Protein AF-A0A7C4DB57-F1 (afdb_monomer_lite)

Structure (mmCIF, N/CA/C/O backbone):
data_AF-A0A7C4DB57-F1
#
_entry.id   AF-A0A7C4DB57-F1
#
loop_
_atom_site.group_PDB
_atom_site.id
_atom_site.type_symbol
_atom_site.label_atom_id
_atom_site.label_alt_id
_atom_site.label_comp_id
_atom_site.label_asym_id
_atom_site.label_entity_id
_atom_site.label_seq_id
_atom_site.pdbx_PDB_ins_code
_atom_site.Cartn_x
_atom_site.Cartn_y
_atom_site.Cartn_z
_atom_site.occupancy
_atom_site.B_iso_or_equiv
_atom_site.auth_seq_id
_atom_site.auth_comp_id
_atom_site.auth_asym_id
_atom_site.auth_atom_id
_atom_site.pdbx_PDB_model_num
ATOM 1 N N . MET A 1 1 ? 8.599 14.456 -24.800 1.00 73.56 1 MET A N 1
ATOM 2 C CA . MET A 1 1 ? 8.821 14.174 -23.365 1.00 73.56 1 MET A CA 1
ATOM 3 C C . MET A 1 1 ? 7.742 14.778 -22.468 1.00 73.56 1 MET A C 1
ATOM 5 O O . MET A 1 1 ? 6.929 14.014 -21.978 1.00 73.56 1 MET A O 1
ATOM 9 N N . MET A 1 2 ? 7.632 16.103 -22.288 1.00 82.56 2 MET A N 1
ATOM 10 C CA . MET A 1 2 ? 6.624 16.659 -21.357 1.00 82.56 2 MET A CA 1
ATOM 11 C C . MET A 1 2 ? 5.165 16.410 -21.789 1.00 82.56 2 MET A C 1
ATOM 13 O O . MET A 1 2 ? 4.337 16.022 -20.972 1.00 82.56 2 MET A O 1
ATOM 17 N N . ARG A 1 3 ? 4.857 16.528 -23.088 1.00 86.56 3 ARG A N 1
ATOM 18 C CA . ARG A 1 3 ? 3.528 16.190 -23.638 1.00 86.56 3 ARG A CA 1
ATOM 19 C C . ARG A 1 3 ? 3.148 14.721 -23.417 1.00 86.56 3 ARG A C 1
ATOM 21 O O . ARG A 1 3 ? 2.012 14.424 -23.077 1.00 86.56 3 ARG A O 1
ATOM 28 N N . GLU A 1 4 ? 4.101 13.819 -23.619 1.00 85.38 4 GLU A N 1
ATOM 29 C CA . GLU A 1 4 ? 3.924 12.373 -23.437 1.00 85.38 4 GLU A CA 1
ATOM 30 C C . GLU A 1 4 ? 3.650 12.035 -21.967 1.00 85.38 4 GLU A C 1
ATOM 32 O O . GLU A 1 4 ? 2.711 11.306 -21.666 1.00 85.38 4 GLU A O 1
ATOM 37 N N . PHE A 1 5 ? 4.398 12.651 -21.050 1.00 86.56 5 PHE A N 1
ATOM 38 C CA . PHE A 1 5 ? 4.178 12.516 -19.613 1.00 86.56 5 PHE A CA 1
ATOM 39 C C . PHE A 1 5 ? 2.774 12.971 -19.189 1.00 86.56 5 PHE A C 1
ATOM 41 O O . PHE A 1 5 ? 2.079 12.238 -18.488 1.00 86.56 5 PHE A O 1
ATOM 48 N N . ILE A 1 6 ? 2.326 14.139 -19.664 1.00 89.88 6 ILE A N 1
ATOM 49 C CA . ILE A 1 6 ? 0.978 14.654 -19.376 1.00 89.88 6 ILE A CA 1
ATOM 50 C C . ILE A 1 6 ? -0.091 13.691 -19.903 1.00 89.88 6 ILE A C 1
ATOM 52 O O . ILE A 1 6 ? -1.002 13.338 -19.161 1.00 89.88 6 ILE A O 1
ATOM 56 N N . LEU A 1 7 ? 0.040 13.218 -21.148 1.00 90.38 7 LEU A N 1
ATOM 57 C CA . LEU A 1 7 ? -0.909 12.270 -21.740 1.00 90.38 7 LEU A CA 1
ATOM 58 C C . LEU A 1 7 ? -1.000 10.969 -20.935 1.00 90.38 7 LEU A C 1
ATOM 60 O O . LEU A 1 7 ? -2.101 10.475 -20.698 1.00 90.38 7 LEU A O 1
ATOM 64 N N . ILE A 1 8 ? 0.137 10.442 -20.478 1.00 90.81 8 ILE A N 1
ATOM 65 C CA . ILE A 1 8 ? 0.186 9.215 -19.678 1.00 90.81 8 ILE A CA 1
ATOM 66 C C . ILE A 1 8 ? -0.458 9.423 -18.304 1.00 90.81 8 ILE A C 1
ATOM 68 O O . ILE A 1 8 ? -1.232 8.569 -17.876 1.00 90.81 8 ILE A O 1
ATOM 72 N N . ILE A 1 9 ? -0.227 10.560 -17.639 1.00 90.69 9 ILE A N 1
ATOM 73 C CA . ILE A 1 9 ? -0.921 10.890 -16.383 1.00 90.69 9 ILE A CA 1
ATOM 74 C C . ILE A 1 9 ? -2.426 10.999 -16.610 1.00 90.69 9 ILE A C 1
ATOM 76 O O . ILE A 1 9 ? -3.202 10.414 -15.857 1.00 90.69 9 ILE A O 1
ATOM 80 N N . THR A 1 10 ? -2.859 11.724 -17.643 1.00 92.06 10 THR A N 1
ATOM 81 C CA . THR A 1 10 ? -4.284 11.859 -17.961 1.00 92.06 10 THR A CA 1
ATOM 82 C C . THR A 1 10 ? -4.915 10.489 -18.189 1.00 92.06 10 THR A C 1
ATOM 84 O O . THR A 1 10 ? -5.957 10.185 -17.610 1.00 92.06 10 THR A O 1
ATOM 87 N N . PHE A 1 11 ? -4.257 9.629 -18.964 1.00 91.69 11 PHE A N 1
ATOM 88 C CA . PHE A 1 11 ? -4.723 8.273 -19.214 1.00 91.69 11 PHE A CA 1
ATOM 89 C C . PHE A 1 11 ? -4.763 7.422 -17.935 1.00 91.69 11 PHE A C 1
ATOM 91 O O . PHE A 1 11 ? -5.746 6.722 -17.695 1.00 91.69 11 PHE A O 1
ATOM 98 N N . MET A 1 12 ? -3.750 7.537 -17.071 1.00 92.25 12 MET A N 1
ATOM 99 C CA . MET A 1 12 ? -3.704 6.870 -15.768 1.00 92.25 12 MET A CA 1
ATOM 100 C C . MET A 1 12 ? -4.882 7.279 -14.880 1.00 92.25 12 MET A C 1
ATOM 102 O O . MET A 1 12 ? -5.539 6.414 -14.303 1.00 92.25 12 MET A O 1
ATOM 106 N N . VAL A 1 13 ? -5.189 8.577 -14.801 1.00 93.06 13 VAL A N 1
ATOM 107 C CA . VAL A 1 13 ? -6.318 9.096 -14.013 1.00 93.06 13 VAL A CA 1
ATOM 108 C C . VAL A 1 13 ? -7.654 8.609 -14.577 1.00 93.06 13 VAL A C 1
ATOM 110 O O . VAL A 1 13 ? -8.523 8.188 -13.812 1.00 93.06 13 VAL A O 1
ATOM 113 N N . ILE A 1 14 ? -7.814 8.615 -15.905 1.00 95.38 14 ILE A N 1
ATOM 114 C CA . ILE A 1 14 ? -9.022 8.108 -16.571 1.00 95.38 14 ILE A CA 1
ATOM 115 C C . ILE A 1 14 ? -9.218 6.621 -16.266 1.00 95.38 14 ILE A C 1
ATOM 117 O O . ILE A 1 14 ? -10.303 6.230 -15.837 1.00 95.38 14 ILE A O 1
ATOM 121 N N . LEU A 1 15 ? -8.180 5.794 -16.434 1.00 94.81 15 LEU A N 1
ATOM 122 C CA . LEU A 1 15 ? -8.257 4.367 -16.123 1.00 94.81 15 LEU A CA 1
ATOM 123 C C . LEU A 1 15 ? -8.561 4.127 -14.646 1.00 94.81 15 LEU A C 1
ATOM 125 O O . LEU A 1 15 ? -9.459 3.348 -14.333 1.00 94.81 15 LEU A O 1
ATOM 129 N N . ALA A 1 16 ? -7.867 4.815 -13.738 1.00 93.25 16 ALA A N 1
ATOM 130 C CA . ALA A 1 16 ? -8.113 4.693 -12.307 1.00 93.25 16 ALA A CA 1
ATOM 131 C C . ALA A 1 16 ? -9.578 5.006 -11.964 1.00 93.25 16 ALA A C 1
ATOM 133 O O . ALA A 1 16 ? -10.212 4.236 -11.245 1.00 93.25 16 ALA A O 1
ATOM 134 N N . LYS A 1 17 ? -10.155 6.073 -12.535 1.00 94.19 17 LYS A N 1
ATOM 135 C CA . LYS A 1 17 ? -11.571 6.432 -12.340 1.00 94.19 17 LYS A CA 1
ATOM 136 C C . LYS A 1 17 ? -12.540 5.434 -12.964 1.00 94.19 17 LYS A C 1
ATOM 138 O O . LYS A 1 17 ? -13.583 5.149 -12.373 1.00 94.19 17 LYS A O 1
ATOM 143 N N . LEU A 1 18 ? -12.204 4.891 -14.132 1.00 95.81 18 LEU A N 1
ATOM 144 C CA . LEU A 1 18 ? -12.994 3.850 -14.783 1.00 95.81 18 LEU A CA 1
ATOM 145 C C . LEU A 1 18 ? -13.082 2.612 -13.882 1.00 95.81 18 LEU A C 1
ATOM 147 O O . LEU A 1 18 ? -14.181 2.154 -13.569 1.00 95.81 18 LEU A O 1
ATOM 151 N N . PHE A 1 19 ? -11.938 2.110 -13.411 1.00 93.75 19 PHE A N 1
ATOM 152 C CA . PHE A 1 19 ? -11.895 0.958 -12.514 1.00 93.75 19 PHE A CA 1
ATOM 153 C C . PHE A 1 19 ? -12.520 1.259 -11.150 1.00 93.75 19 PHE A C 1
ATOM 155 O O . PHE A 1 19 ? -13.263 0.427 -10.640 1.00 93.75 19 PHE A O 1
ATOM 162 N N . GLU A 1 20 ? -12.324 2.455 -10.591 1.00 91.19 20 GLU A N 1
ATOM 163 C CA . GLU A 1 20 ? -13.016 2.884 -9.370 1.00 91.19 20 GLU A CA 1
ATOM 164 C C . GLU A 1 20 ? -14.533 2.779 -9.529 1.00 91.19 20 GLU A C 1
ATOM 166 O O . GLU A 1 20 ? -15.206 2.220 -8.666 1.00 91.19 20 GLU A O 1
ATOM 171 N N . SER A 1 21 ? -15.076 3.288 -10.639 1.00 92.81 21 SER A N 1
ATOM 172 C CA . SER A 1 21 ? -16.509 3.222 -10.925 1.00 92.81 21 SER A CA 1
ATOM 173 C C . SER A 1 21 ? -16.989 1.776 -11.055 1.00 92.81 21 SER A C 1
ATOM 175 O O . SER A 1 21 ? -18.007 1.416 -10.468 1.00 92.81 21 SER A O 1
ATOM 177 N N . LEU A 1 22 ? -16.248 0.929 -11.777 1.00 92.50 22 LEU A N 1
ATOM 178 C CA . LEU A 1 22 ? -16.588 -0.486 -11.956 1.00 92.50 22 LEU A CA 1
ATOM 179 C C . LEU A 1 22 ? -16.611 -1.254 -10.629 1.00 92.50 22 LEU A C 1
ATOM 181 O O . LEU A 1 22 ? -17.539 -2.025 -10.389 1.00 92.50 22 LEU A O 1
ATOM 185 N N . PHE A 1 23 ? -15.623 -1.025 -9.763 1.00 90.12 23 PHE A N 1
ATOM 186 C CA . PHE A 1 23 ? -15.540 -1.674 -8.456 1.00 90.12 23 PHE A CA 1
ATOM 187 C C . PHE A 1 23 ? -16.605 -1.138 -7.496 1.00 90.12 23 PHE A C 1
ATOM 189 O O . PHE A 1 23 ? -17.313 -1.929 -6.875 1.00 90.12 23 PHE A O 1
ATOM 196 N N . LYS A 1 24 ? -16.807 0.187 -7.447 1.00 86.38 24 LYS A N 1
ATOM 197 C CA . LYS A 1 24 ? -17.857 0.806 -6.622 1.00 86.38 24 LYS A CA 1
ATOM 198 C C . LYS A 1 24 ? -19.260 0.348 -7.011 1.00 86.38 24 LYS A C 1
ATOM 200 O O . LYS A 1 24 ? -20.070 0.125 -6.126 1.00 86.38 24 LYS A O 1
ATOM 205 N N . LYS A 1 25 ? -19.546 0.148 -8.304 1.00 91.12 25 LYS A N 1
ATOM 206 C CA . LYS A 1 25 ? -20.835 -0.405 -8.771 1.00 91.12 25 LYS A CA 1
ATOM 207 C C . LYS A 1 25 ? -21.131 -1.809 -8.229 1.00 91.12 25 LYS A C 1
ATOM 209 O O . LYS A 1 25 ? -22.276 -2.239 -8.294 1.00 91.12 25 LYS A O 1
ATOM 214 N N . ARG A 1 26 ? -20.116 -2.530 -7.746 1.00 87.94 26 ARG A N 1
ATOM 215 C CA . ARG A 1 26 ? -20.230 -3.874 -7.165 1.00 87.94 26 ARG A CA 1
ATOM 216 C C . ARG A 1 26 ? -19.962 -3.896 -5.654 1.00 87.94 26 ARG A C 1
ATOM 218 O O . ARG A 1 26 ? -19.688 -4.965 -5.123 1.00 87.94 26 ARG A O 1
ATOM 225 N N . ASP A 1 27 ? -19.968 -2.738 -4.985 1.00 81.75 27 ASP A N 1
ATOM 226 C CA . ASP A 1 27 ? -19.588 -2.586 -3.570 1.00 81.75 27 ASP A CA 1
ATOM 227 C C . ASP A 1 27 ? -18.201 -3.159 -3.221 1.00 81.75 27 ASP A C 1
ATOM 229 O O . ASP A 1 27 ? -17.914 -3.526 -2.079 1.00 81.75 27 ASP A O 1
ATOM 233 N N . LEU A 1 28 ? -17.305 -3.214 -4.211 1.00 81.38 28 LEU A N 1
ATOM 234 C CA . LEU A 1 28 ? -15.929 -3.651 -4.029 1.00 81.38 28 LEU A CA 1
ATOM 235 C C . LEU A 1 28 ? -15.021 -2.463 -3.707 1.00 81.38 28 LEU A C 1
ATOM 237 O O . LEU A 1 28 ? -15.238 -1.325 -4.134 1.00 81.38 28 LEU A O 1
ATOM 241 N N . ASN A 1 29 ? -13.948 -2.755 -2.979 1.00 78.00 29 ASN A N 1
ATOM 242 C CA . ASN A 1 29 ? -12.881 -1.801 -2.721 1.00 78.00 29 ASN A CA 1
ATOM 243 C C . ASN A 1 29 ? -12.214 -1.382 -4.048 1.00 78.00 29 ASN A C 1
ATOM 245 O O . ASN A 1 29 ? -11.835 -2.266 -4.810 1.00 78.00 29 ASN A O 1
ATOM 249 N N . PRO A 1 30 ? -12.041 -0.083 -4.351 1.00 84.00 30 PRO A N 1
ATOM 250 C CA . PRO A 1 30 ? -11.491 0.359 -5.635 1.00 84.00 30 PRO A CA 1
ATOM 251 C C . PRO A 1 30 ? -9.989 0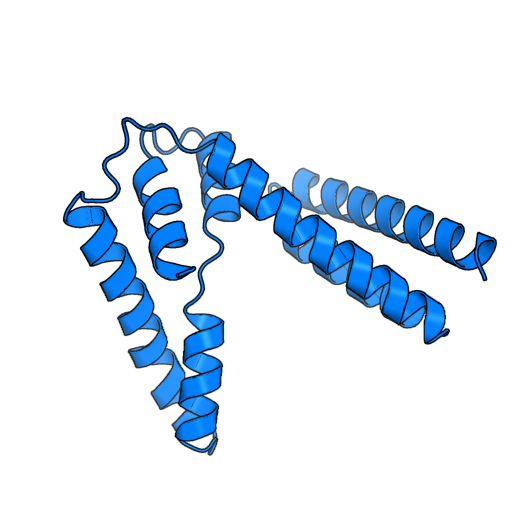.079 -5.834 1.00 84.00 30 PRO A C 1
ATOM 253 O O . PRO A 1 30 ? -9.496 0.205 -6.952 1.00 84.00 30 PRO A O 1
ATOM 256 N N . ILE A 1 31 ? -9.250 -0.313 -4.792 1.00 85.88 31 ILE A N 1
ATOM 257 C CA . ILE A 1 31 ? -7.781 -0.426 -4.828 1.00 85.88 31 ILE A CA 1
ATOM 258 C C . ILE A 1 31 ? -7.241 -1.475 -5.794 1.00 85.88 31 ILE A C 1
ATOM 260 O O . ILE A 1 31 ? -6.342 -1.131 -6.563 1.00 85.88 31 ILE A O 1
ATOM 264 N N . PRO A 1 32 ? -7.779 -2.708 -5.860 1.00 85.75 32 PRO A N 1
ATOM 265 C CA . PRO A 1 32 ? -7.383 -3.642 -6.907 1.00 85.75 32 PRO A CA 1
ATOM 266 C C . PRO A 1 32 ? -7.609 -3.048 -8.305 1.00 85.75 32 PRO A C 1
ATOM 268 O O . PRO A 1 32 ? -6.803 -3.266 -9.204 1.00 85.75 32 PRO A O 1
ATOM 271 N N . GLY A 1 33 ? -8.647 -2.223 -8.475 1.00 88.81 33 GLY A N 1
ATOM 272 C CA . GLY A 1 33 ? -8.890 -1.464 -9.699 1.00 88.81 33 GLY A CA 1
ATOM 273 C C . GLY A 1 33 ? -7.776 -0.466 -10.033 1.00 88.81 33 GLY A C 1
ATOM 274 O O . GLY A 1 33 ? -7.331 -0.405 -11.178 1.00 88.81 33 GLY A O 1
ATOM 275 N N . TYR A 1 34 ? -7.269 0.271 -9.041 1.00 90.19 34 TYR A N 1
ATOM 276 C CA . TYR A 1 34 ? -6.114 1.161 -9.217 1.00 90.19 34 TYR A CA 1
ATOM 277 C C . TYR A 1 34 ? -4.829 0.396 -9.558 1.00 90.19 34 TYR A C 1
ATOM 279 O O . TYR A 1 34 ? -4.061 0.845 -10.407 1.00 90.19 34 TYR A O 1
ATOM 287 N N . ILE A 1 35 ? -4.618 -0.780 -8.958 1.00 89.75 35 ILE A N 1
ATOM 288 C CA . ILE A 1 35 ? -3.471 -1.649 -9.268 1.00 89.75 35 ILE A CA 1
ATOM 289 C C . ILE A 1 35 ? -3.545 -2.122 -10.724 1.00 89.75 35 ILE A C 1
ATOM 291 O O . ILE A 1 35 ? -2.562 -2.018 -11.457 1.00 89.75 35 ILE A O 1
ATOM 295 N N . VAL A 1 36 ? -4.717 -2.581 -11.176 1.00 90.44 36 VAL A N 1
ATOM 296 C CA . VAL A 1 36 ? -4.934 -2.981 -12.575 1.00 90.44 36 VAL A CA 1
ATOM 297 C C . VAL A 1 36 ? -4.704 -1.800 -13.523 1.00 90.44 36 VAL A C 1
ATOM 299 O O . VAL A 1 36 ? -4.018 -1.960 -14.532 1.00 90.44 36 VAL A O 1
ATOM 302 N N . ALA A 1 37 ? -5.197 -0.604 -13.187 1.00 91.06 37 ALA A N 1
ATOM 303 C CA . ALA A 1 37 ? -4.934 0.607 -13.965 1.00 91.06 37 ALA A CA 1
ATOM 304 C C . ALA A 1 37 ? -3.426 0.889 -14.091 1.00 91.06 37 ALA A C 1
ATOM 306 O O . ALA A 1 37 ? -2.935 1.116 -15.196 1.00 91.06 37 ALA A O 1
ATOM 307 N N . GLY A 1 38 ? -2.678 0.816 -12.985 1.00 90.12 38 GLY A N 1
ATOM 308 C CA . GLY A 1 38 ? -1.226 1.010 -12.974 1.00 90.12 38 GLY A CA 1
ATOM 309 C C . GLY A 1 38 ? -0.471 -0.034 -13.803 1.00 90.12 38 GLY A C 1
ATOM 310 O O . GLY A 1 38 ? 0.447 0.315 -14.546 1.00 90.12 38 GLY A O 1
ATOM 311 N N . LEU A 1 39 ? -0.888 -1.304 -13.744 1.00 89.50 39 LEU A N 1
ATOM 312 C CA . LEU A 1 39 ? -0.323 -2.370 -14.574 1.00 89.50 39 LEU A CA 1
ATOM 313 C C . LEU A 1 39 ? -0.531 -2.097 -16.067 1.00 89.50 39 LEU A C 1
ATOM 315 O O . LEU A 1 39 ? 0.412 -2.238 -16.839 1.00 89.50 39 LEU A O 1
ATOM 319 N N . LEU A 1 40 ? -1.725 -1.661 -16.473 1.00 90.50 40 LEU A N 1
ATOM 320 C CA . LEU A 1 40 ? -2.008 -1.315 -17.870 1.00 90.50 40 LEU A CA 1
ATOM 321 C C . LEU A 1 40 ? -1.182 -0.112 -18.338 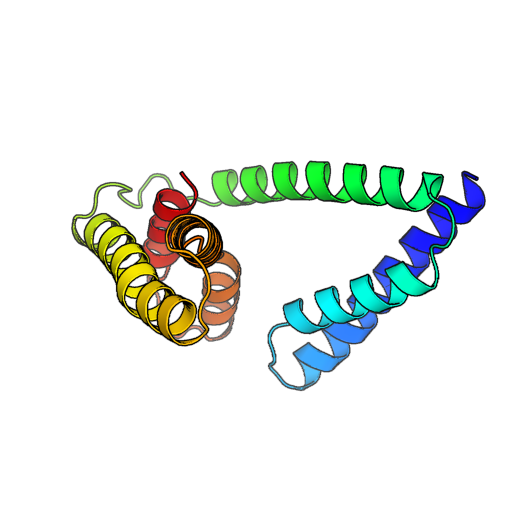1.00 90.50 40 LEU A C 1
ATOM 323 O O . LEU A 1 40 ? -0.592 -0.150 -19.415 1.00 90.50 40 LEU A O 1
ATOM 327 N N . VAL A 1 41 ? -1.075 0.930 -17.509 1.00 89.38 41 VAL A N 1
ATOM 328 C CA . VAL A 1 41 ? -0.252 2.111 -17.813 1.00 89.38 41 VAL A CA 1
ATOM 329 C C . VAL A 1 41 ? 1.222 1.738 -17.964 1.00 89.38 41 VAL A C 1
ATOM 331 O O . VAL A 1 41 ? 1.885 2.261 -18.857 1.00 89.38 41 VAL A O 1
ATOM 334 N N . LYS A 1 42 ? 1.735 0.798 -17.160 1.00 86.12 42 LYS A N 1
ATOM 335 C CA . LYS A 1 42 ? 3.118 0.307 -17.275 1.00 86.12 42 LYS A CA 1
ATOM 336 C C . LYS A 1 42 ? 3.419 -0.287 -18.654 1.00 86.12 42 LYS A C 1
ATOM 338 O O . LYS A 1 42 ? 4.533 -0.104 -19.136 1.00 86.12 42 LYS A O 1
ATOM 343 N N . TYR A 1 43 ? 2.465 -0.985 -19.272 1.00 85.06 43 TYR A N 1
ATOM 344 C CA . TYR A 1 43 ? 2.645 -1.545 -20.618 1.00 85.06 43 TYR A CA 1
ATOM 345 C C . TYR A 1 43 ? 2.669 -0.473 -21.711 1.00 85.06 43 TYR A C 1
ATOM 347 O O . TYR A 1 43 ? 3.277 -0.688 -22.750 1.00 85.06 43 TYR A O 1
ATOM 355 N N . ILE A 1 44 ? 2.035 0.676 -21.473 1.00 83.44 44 ILE A N 1
ATOM 356 C CA . ILE A 1 44 ? 1.943 1.779 -22.441 1.00 83.44 44 ILE A CA 1
ATOM 357 C C . ILE A 1 44 ? 3.117 2.754 -22.280 1.00 83.44 44 ILE A C 1
ATOM 359 O O . ILE A 1 44 ? 3.594 3.339 -23.248 1.00 83.44 44 ILE A O 1
ATOM 363 N N . ALA A 1 45 ? 3.602 2.941 -21.052 1.00 81.31 45 ALA A N 1
ATOM 364 C CA . ALA A 1 45 ? 4.747 3.789 -20.760 1.00 81.31 45 ALA A CA 1
ATOM 365 C C . ALA A 1 45 ? 6.054 3.064 -21.125 1.00 81.31 45 ALA A C 1
ATOM 367 O O . ALA A 1 45 ? 6.711 2.471 -20.270 1.00 81.31 45 ALA A O 1
ATOM 368 N N . GLU A 1 46 ? 6.451 3.107 -22.396 1.00 75.50 46 GLU A N 1
ATOM 369 C CA . GLU A 1 46 ? 7.693 2.473 -22.866 1.00 75.50 46 GLU A CA 1
ATOM 370 C C . GLU A 1 46 ? 8.951 3.246 -22.424 1.00 75.50 46 GLU A C 1
ATOM 372 O O . GLU A 1 46 ? 9.980 2.645 -22.107 1.00 75.50 46 GLU A O 1
ATOM 377 N N . SER A 1 47 ? 8.857 4.574 -22.307 1.00 78.75 47 SER A N 1
ATOM 378 C CA . SER A 1 47 ? 9.988 5.454 -21.999 1.00 78.75 47 SER A CA 1
ATOM 379 C C . SER A 1 47 ? 10.460 5.369 -20.538 1.00 78.75 47 SER A C 1
ATOM 381 O O . SER A 1 47 ? 9.702 5.625 -19.597 1.00 78.75 47 SER A O 1
ATOM 383 N N . ASN A 1 48 ? 11.759 5.105 -20.335 1.00 75.88 48 ASN A N 1
ATOM 384 C CA . ASN A 1 48 ? 12.403 5.121 -19.011 1.00 75.88 48 ASN A CA 1
ATOM 385 C C . ASN A 1 48 ? 12.275 6.482 -18.305 1.00 75.88 48 ASN A C 1
ATOM 387 O O . ASN A 1 48 ? 12.141 6.529 -17.082 1.00 75.88 48 ASN A O 1
ATOM 391 N N . TYR A 1 49 ? 12.252 7.580 -19.068 1.00 77.25 49 TYR A N 1
ATOM 392 C CA . TYR A 1 49 ? 12.037 8.921 -18.523 1.00 77.25 49 TYR A CA 1
ATOM 393 C C . TYR A 1 49 ? 10.661 9.036 -17.854 1.00 77.25 49 TYR A C 1
ATOM 395 O O . TYR A 1 49 ? 10.557 9.497 -16.719 1.00 77.25 49 TYR A O 1
ATOM 403 N N . VAL A 1 50 ? 9.605 8.551 -18.517 1.00 80.50 50 VAL A N 1
ATOM 404 C CA . VAL A 1 50 ? 8.240 8.593 -17.973 1.00 80.50 50 VAL A CA 1
ATOM 405 C C . VAL A 1 50 ? 8.114 7.713 -16.730 1.00 80.50 50 VAL A C 1
ATOM 407 O O . VAL A 1 50 ? 7.527 8.145 -15.740 1.00 80.50 50 VAL A O 1
ATOM 410 N N . LYS A 1 51 ? 8.718 6.517 -16.733 1.00 82.75 51 LYS A N 1
ATOM 411 C CA . LYS A 1 51 ? 8.725 5.620 -15.563 1.00 82.75 51 LYS A CA 1
ATOM 412 C C . LYS A 1 51 ? 9.368 6.277 -14.340 1.00 82.75 51 LYS A C 1
ATOM 414 O O . LYS A 1 51 ? 8.809 6.202 -13.249 1.00 82.75 51 LYS A O 1
ATOM 419 N N . SER A 1 52 ? 10.503 6.956 -14.521 1.00 84.69 52 SER A N 1
ATOM 420 C CA . SER A 1 52 ? 11.186 7.661 -13.430 1.00 84.69 52 SER A CA 1
ATOM 421 C C . SER A 1 52 ? 10.338 8.799 -12.858 1.00 84.69 52 SER A C 1
ATOM 423 O O . SER A 1 52 ? 10.266 8.955 -11.642 1.00 84.69 52 SER A O 1
ATOM 425 N N . GLN A 1 53 ? 9.680 9.582 -13.717 1.00 86.88 53 GLN A N 1
ATOM 426 C CA . GLN A 1 53 ? 8.830 10.696 -13.284 1.00 86.88 53 GLN A CA 1
ATOM 427 C C . GLN A 1 53 ? 7.561 10.206 -12.568 1.00 86.88 53 GLN A C 1
ATOM 429 O O . GLN A 1 53 ? 7.182 10.757 -11.538 1.00 86.88 53 GLN A O 1
ATOM 434 N N . LEU A 1 54 ? 6.932 9.132 -13.064 1.00 86.94 54 LEU A N 1
ATOM 435 C CA . LEU A 1 54 ? 5.784 8.503 -12.399 1.00 86.94 54 LEU A CA 1
ATOM 436 C C . LEU A 1 54 ? 6.162 7.926 -11.031 1.00 86.94 54 LEU A C 1
ATOM 438 O O . LEU A 1 54 ? 5.396 8.070 -10.082 1.00 86.94 54 LEU A O 1
ATOM 442 N N . SER A 1 55 ? 7.347 7.319 -10.914 1.00 86.12 55 SER A N 1
ATOM 443 C CA . SER A 1 55 ? 7.868 6.840 -9.629 1.00 86.12 55 SER A CA 1
ATOM 444 C C . SER A 1 55 ? 8.040 7.993 -8.634 1.00 86.12 55 SER A C 1
ATOM 446 O O . SER A 1 55 ? 7.538 7.924 -7.514 1.00 86.12 55 SER A O 1
ATOM 448 N N . GLY A 1 56 ? 8.642 9.108 -9.067 1.00 88.06 56 GLY A N 1
ATOM 449 C CA . GLY A 1 56 ? 8.751 10.320 -8.248 1.00 88.06 56 GLY A CA 1
ATOM 450 C C . GLY A 1 56 ? 7.391 10.850 -7.781 1.00 88.06 56 GLY A C 1
ATOM 451 O O . GLY A 1 56 ? 7.220 11.169 -6.605 1.00 88.06 56 GLY A O 1
ATOM 452 N N . LEU A 1 57 ? 6.394 10.871 -8.672 1.00 89.12 57 LEU A N 1
ATOM 453 C CA . LEU A 1 57 ? 5.027 11.274 -8.334 1.00 89.12 57 LEU A CA 1
ATOM 454 C C . LEU A 1 57 ? 4.395 10.343 -7.284 1.00 89.12 57 LEU A C 1
ATOM 456 O O . LEU A 1 57 ? 3.710 10.818 -6.378 1.00 89.12 57 LEU A O 1
ATOM 460 N N . ALA A 1 58 ? 4.629 9.033 -7.389 1.00 86.50 58 ALA A N 1
ATOM 461 C CA . ALA A 1 58 ? 4.120 8.046 -6.441 1.00 86.50 58 ALA A CA 1
ATOM 462 C C . ALA A 1 58 ? 4.717 8.245 -5.039 1.00 86.50 58 ALA A C 1
ATOM 464 O O . ALA A 1 58 ? 3.967 8.262 -4.065 1.00 86.50 58 ALA A O 1
ATOM 465 N N . TYR A 1 59 ? 6.029 8.486 -4.934 1.00 86.62 59 TYR A N 1
ATOM 466 C CA . TYR A 1 59 ? 6.678 8.788 -3.651 1.00 86.62 59 TYR A CA 1
ATOM 467 C C . TYR A 1 59 ? 6.130 10.061 -3.007 1.00 86.62 59 TYR A C 1
ATOM 469 O O . TYR A 1 59 ? 5.797 10.062 -1.825 1.00 86.62 59 TYR A O 1
ATOM 477 N N . ILE A 1 60 ? 5.978 11.134 -3.787 1.00 89.50 60 ILE A N 1
ATOM 478 C CA . ILE A 1 60 ? 5.401 12.391 -3.293 1.00 89.50 60 ILE A CA 1
ATOM 479 C C . ILE A 1 60 ? 3.959 12.171 -2.818 1.00 89.50 60 ILE A C 1
ATOM 481 O O . ILE A 1 60 ? 3.564 12.661 -1.762 1.00 89.50 60 ILE A O 1
ATOM 485 N N . SER A 1 61 ? 3.180 11.394 -3.572 1.00 84.75 61 SER A N 1
ATOM 486 C CA . SER A 1 61 ? 1.796 11.070 -3.217 1.00 84.75 61 SER A CA 1
ATOM 487 C C . SER A 1 61 ? 1.715 10.258 -1.924 1.00 84.75 61 SER A C 1
ATOM 489 O O . SER A 1 61 ? 0.840 10.531 -1.111 1.00 84.75 61 SER A O 1
ATOM 491 N N . LEU A 1 62 ? 2.638 9.316 -1.700 1.00 77.50 62 LEU A N 1
ATOM 492 C CA . LEU A 1 62 ? 2.725 8.544 -0.458 1.00 77.50 62 LEU A CA 1
ATOM 493 C C . LEU A 1 62 ? 3.021 9.446 0.748 1.00 77.50 62 LEU A C 1
ATOM 495 O O . LEU A 1 62 ? 2.387 9.299 1.786 1.00 77.50 62 LEU A O 1
ATOM 499 N N . ILE A 1 63 ? 3.931 10.414 0.602 1.00 79.50 63 ILE A N 1
ATOM 500 C CA . ILE A 1 63 ? 4.239 11.384 1.664 1.00 79.50 63 ILE A CA 1
ATOM 501 C C . ILE A 1 63 ? 2.998 12.217 2.002 1.00 79.50 63 ILE A C 1
ATOM 503 O O . ILE A 1 63 ? 2.638 12.343 3.170 1.00 79.50 63 ILE A O 1
ATOM 507 N N . PHE A 1 64 ? 2.317 12.765 0.990 1.00 81.25 64 PHE A N 1
ATOM 508 C CA . PHE A 1 64 ? 1.089 13.534 1.211 1.00 81.25 64 PHE A CA 1
ATOM 509 C C . PHE A 1 64 ? -0.035 12.692 1.801 1.00 81.25 64 PHE A C 1
ATOM 511 O O . PHE A 1 64 ? -0.811 13.193 2.609 1.00 81.25 64 PHE A O 1
ATOM 518 N N . PHE A 1 65 ? -0.117 11.427 1.407 1.00 76.50 65 PHE A N 1
ATOM 519 C CA . PHE A 1 65 ? -1.059 10.477 1.961 1.00 76.50 65 PHE A CA 1
ATOM 520 C C . PHE A 1 65 ? -0.780 10.255 3.448 1.00 76.50 65 PHE A C 1
ATOM 522 O O . PHE A 1 65 ? -1.638 10.577 4.256 1.00 76.50 65 PHE A O 1
ATOM 529 N N . MET A 1 66 ? 0.439 9.873 3.833 1.00 70.31 66 MET A N 1
ATOM 530 C CA . MET A 1 66 ? 0.829 9.719 5.243 1.00 70.31 66 MET A CA 1
ATOM 531 C C . MET A 1 66 ? 0.573 10.990 6.068 1.00 70.31 66 MET A C 1
ATOM 533 O O . MET A 1 66 ? 0.034 10.922 7.173 1.00 70.31 66 MET A O 1
ATOM 537 N N . LEU A 1 67 ? 0.878 12.165 5.505 1.00 74.38 67 LEU A N 1
ATOM 538 C CA . LEU A 1 67 ? 0.581 13.453 6.134 1.00 74.38 67 LEU A CA 1
ATOM 539 C C . LEU A 1 67 ? -0.927 13.655 6.342 1.00 74.38 67 LEU A C 1
ATOM 541 O O . LEU A 1 67 ? -1.357 14.077 7.413 1.00 74.38 67 LEU A O 1
ATOM 545 N N . TYR A 1 68 ? -1.738 13.356 5.326 1.00 74.50 68 TYR A N 1
ATOM 546 C CA . TYR A 1 68 ? -3.194 13.448 5.395 1.00 74.50 68 TYR A CA 1
ATOM 547 C C . TYR A 1 68 ? -3.781 12.531 6.470 1.00 74.50 68 TYR A C 1
ATOM 549 O O . TYR A 1 68 ? -4.672 12.959 7.205 1.00 74.50 68 T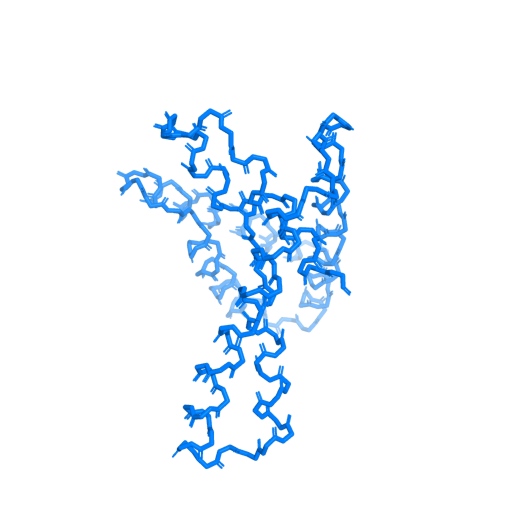YR A O 1
ATOM 557 N N . ILE A 1 69 ? -3.271 11.303 6.595 1.00 67.12 69 ILE A N 1
ATOM 558 C CA . ILE A 1 69 ? -3.709 10.388 7.650 1.00 67.12 69 ILE A CA 1
ATOM 559 C C . ILE A 1 69 ? -3.340 10.967 9.019 1.00 67.12 69 ILE A C 1
ATOM 561 O O . ILE A 1 69 ? -4.195 11.040 9.898 1.00 67.12 69 ILE A O 1
ATOM 565 N N . GLY A 1 70 ? -2.107 11.462 9.180 1.00 65.81 70 GLY A N 1
ATOM 566 C CA . GLY A 1 70 ? -1.662 12.110 10.416 1.00 65.81 70 GLY A CA 1
ATOM 567 C C . GLY A 1 70 ? -2.546 13.294 10.828 1.00 65.81 70 GLY A C 1
ATOM 568 O O . GLY A 1 70 ? -2.850 13.452 12.005 1.00 65.81 70 GLY A O 1
ATOM 569 N N . LEU A 1 71 ? -3.035 14.085 9.865 1.00 69.56 71 LEU A N 1
ATOM 570 C CA . LEU A 1 71 ? -3.975 15.189 10.114 1.00 69.56 71 LEU A CA 1
ATOM 571 C C . LEU A 1 71 ? -5.375 14.726 10.546 1.00 69.56 71 LEU A C 1
ATOM 573 O O . LEU A 1 71 ? -6.100 15.491 11.179 1.00 69.56 71 LEU A O 1
ATOM 577 N N . LYS A 1 72 ? -5.778 13.508 10.174 1.00 65.12 72 LYS A N 1
ATOM 578 C CA . LYS A 1 72 ? -7.081 12.927 10.520 1.00 65.12 72 LYS A CA 1
ATOM 579 C C . LYS A 1 72 ? -7.096 12.183 11.849 1.00 65.12 72 LYS A C 1
ATOM 581 O O . LYS A 1 72 ? -8.179 11.854 12.329 1.00 65.12 72 LYS A O 1
ATOM 586 N N . LEU A 1 73 ? -5.932 11.904 12.429 1.00 61.44 73 LEU A N 1
ATOM 587 C CA . LEU A 1 73 ? -5.852 11.287 13.743 1.00 61.44 73 LEU A CA 1
ATOM 588 C C . LEU A 1 73 ? -6.411 12.241 14.802 1.00 61.44 73 LEU A C 1
ATOM 590 O O . LEU A 1 73 ? -5.911 13.346 15.009 1.00 61.44 73 LEU A O 1
ATOM 594 N N . GLU A 1 74 ? -7.456 11.805 15.500 1.00 59.09 74 GLU A N 1
ATOM 595 C CA . GLU A 1 74 ? -7.974 12.541 16.645 1.00 59.09 74 GLU A CA 1
ATOM 596 C C . GLU A 1 74 ? -7.020 12.372 17.843 1.00 59.09 74 GLU A C 1
ATOM 598 O O . GLU A 1 74 ? -6.790 11.245 18.287 1.00 59.09 74 GLU A O 1
ATOM 603 N N . PRO A 1 75 ? -6.517 13.460 18.459 1.00 54.22 75 PRO A N 1
ATOM 604 C CA . PRO A 1 75 ? -5.565 13.381 19.574 1.00 54.22 75 PRO A CA 1
ATOM 605 C C . PRO A 1 75 ? -6.140 12.739 20.850 1.00 54.22 75 PRO A C 1
ATOM 607 O O . PRO A 1 75 ? -5.403 12.477 21.797 1.00 54.22 75 PRO A O 1
ATOM 610 N N . LYS A 1 76 ? -7.457 12.494 20.904 1.00 52.56 76 LYS A N 1
ATOM 611 C CA . LYS A 1 76 ? -8.127 11.824 22.028 1.00 52.56 76 LYS A CA 1
ATOM 612 C C . LYS A 1 76 ? -8.080 10.298 21.952 1.00 52.56 76 LYS A C 1
ATOM 614 O O . LYS A 1 76 ? -8.396 9.646 22.947 1.00 52.56 76 LYS A O 1
ATOM 619 N N . VAL A 1 77 ? -7.690 9.717 20.817 1.00 53.00 77 VAL A N 1
ATOM 620 C CA . VAL A 1 77 ? -7.546 8.265 20.699 1.00 53.00 77 VAL A CA 1
ATOM 621 C C . VAL A 1 77 ? -6.167 7.900 21.228 1.00 53.00 77 VAL A C 1
ATOM 623 O O . VAL A 1 77 ? -5.152 8.137 20.581 1.00 53.00 77 VAL A O 1
ATOM 626 N N . SER A 1 78 ? -6.130 7.361 22.444 1.00 53.19 78 SER A N 1
ATOM 627 C CA . SER A 1 78 ? -4.895 6.937 23.095 1.00 53.19 78 SER A CA 1
ATOM 628 C C . SER A 1 78 ? -4.137 5.937 22.211 1.00 53.19 78 SER A C 1
ATOM 630 O O . SER A 1 78 ? -4.513 4.768 22.113 1.00 53.19 78 SER A O 1
ATOM 632 N N . LEU A 1 79 ? -3.034 6.395 21.607 1.00 54.72 79 LEU A N 1
ATOM 633 C CA . LEU A 1 79 ? -2.011 5.566 20.949 1.00 54.72 79 LEU A CA 1
ATOM 634 C C . LEU A 1 79 ? -1.408 4.516 21.904 1.00 54.72 79 LEU A C 1
ATOM 636 O O . LEU A 1 79 ? -0.655 3.645 21.487 1.00 54.72 79 LEU A O 1
ATOM 640 N N . THR A 1 80 ? -1.740 4.596 23.195 1.00 54.97 80 THR A N 1
ATOM 641 C CA . THR A 1 80 ? -1.241 3.742 24.268 1.00 54.97 80 THR A CA 1
ATOM 642 C C . THR A 1 80 ? -2.320 2.849 24.877 1.00 54.97 80 THR A C 1
ATOM 644 O O . THR A 1 80 ? -2.096 2.271 25.943 1.00 54.97 80 THR A O 1
ATOM 647 N N . SER A 1 81 ? -3.488 2.681 24.236 1.00 63.31 81 SER A N 1
ATOM 648 C CA . SER A 1 81 ? -4.420 1.647 24.693 1.00 63.31 81 SER A CA 1
ATOM 649 C C . SER A 1 81 ? -3.730 0.284 24.570 1.00 63.31 81 SER A C 1
ATOM 651 O O . SER A 1 81 ? -3.225 -0.087 23.508 1.00 63.31 81 SER A O 1
ATOM 653 N N . SER A 1 82 ? -3.699 -0.473 25.667 1.00 66.06 82 SER A N 1
ATOM 654 C CA . SER A 1 82 ? -3.096 -1.812 25.702 1.00 66.06 82 SER A CA 1
ATOM 655 C C . SER A 1 82 ? -3.683 -2.731 24.626 1.00 66.06 82 SER A C 1
ATOM 657 O O . SER A 1 82 ? -2.981 -3.582 24.083 1.00 66.06 82 SER A O 1
ATOM 659 N N . SER A 1 83 ? -4.949 -2.514 24.259 1.00 66.75 83 SER A N 1
ATOM 660 C CA . SER A 1 83 ? -5.620 -3.188 23.150 1.00 66.75 83 SER A CA 1
ATOM 661 C C . SER A 1 83 ? -5.029 -2.851 21.777 1.00 66.75 83 SER A C 1
ATOM 663 O O . SER A 1 83 ? -4.869 -3.761 20.975 1.00 66.75 83 SER A O 1
ATOM 665 N N . SER A 1 84 ? -4.652 -1.600 21.496 1.00 65.38 84 SER A N 1
ATOM 666 C CA . SER A 1 84 ? -4.087 -1.224 20.188 1.00 65.38 84 SER A CA 1
ATOM 667 C C . SER A 1 84 ? -2.687 -1.814 20.016 1.00 65.38 84 SER A C 1
ATOM 669 O O . SER A 1 84 ? -2.422 -2.480 19.024 1.00 65.38 84 SER A O 1
ATOM 671 N N . ILE A 1 85 ? -1.839 -1.687 21.043 1.00 70.62 85 ILE A N 1
ATOM 672 C CA . ILE A 1 85 ? -0.474 -2.238 21.038 1.00 70.62 85 ILE A CA 1
ATOM 673 C C . ILE A 1 85 ? -0.496 -3.768 20.934 1.00 70.62 85 ILE A C 1
ATOM 675 O O . ILE A 1 85 ? 0.240 -4.354 20.143 1.00 70.62 85 ILE A O 1
ATOM 679 N N . SER A 1 86 ? -1.343 -4.434 21.727 1.00 76.06 86 SER A N 1
ATOM 680 C CA . SER A 1 86 ? -1.447 -5.898 21.672 1.00 76.06 86 SER A CA 1
ATOM 681 C C . SER A 1 86 ? -1.974 -6.387 20.328 1.00 76.06 86 SER A C 1
ATOM 683 O O . SER A 1 86 ? -1.505 -7.415 19.851 1.00 76.06 86 SER A O 1
ATOM 685 N N . THR A 1 87 ? -2.892 -5.650 19.697 1.00 75.00 87 THR A N 1
ATOM 686 C CA . THR A 1 87 ? -3.429 -6.023 18.383 1.00 75.00 87 THR A CA 1
ATOM 687 C C . THR A 1 87 ? -2.390 -5.852 17.277 1.00 75.00 87 THR A C 1
ATOM 689 O O . THR A 1 87 ? -2.249 -6.764 16.469 1.00 75.00 87 THR A O 1
ATOM 692 N N . SER A 1 88 ? -1.615 -4.763 17.287 1.00 72.69 88 SER A N 1
ATOM 693 C CA . SER A 1 88 ? -0.466 -4.557 16.392 1.00 72.69 88 SER A CA 1
ATOM 694 C C . SER A 1 88 ? 0.556 -5.688 16.503 1.00 72.69 88 SER A C 1
ATOM 696 O O . SER A 1 88 ? 0.813 -6.419 15.549 1.00 72.69 88 SER A O 1
ATOM 698 N N . ILE A 1 89 ? 1.064 -5.932 17.717 1.00 80.69 89 ILE A N 1
ATOM 699 C CA . ILE A 1 89 ? 2.073 -6.974 17.956 1.00 80.69 89 ILE A CA 1
ATOM 700 C C . ILE A 1 89 ? 1.534 -8.356 17.569 1.00 80.69 89 ILE A C 1
ATOM 702 O O . ILE A 1 89 ? 2.234 -9.132 16.919 1.00 80.69 89 ILE A O 1
ATOM 706 N N . ALA A 1 90 ? 0.294 -8.679 17.947 1.00 84.38 90 ALA A N 1
ATOM 707 C CA . ALA A 1 90 ? -0.318 -9.957 17.600 1.00 84.38 90 ALA A CA 1
ATOM 708 C C . ALA A 1 90 ? -0.524 -10.105 16.086 1.00 84.38 90 ALA A C 1
ATOM 710 O O . ALA A 1 90 ? -0.306 -11.194 15.559 1.00 84.38 90 ALA A O 1
ATOM 711 N N . GLY A 1 91 ? -0.908 -9.031 15.391 1.00 81.00 91 GLY A N 1
ATOM 712 C CA . GLY A 1 91 ? -1.062 -8.998 13.939 1.00 81.00 91 GLY A CA 1
ATOM 713 C C . GLY A 1 91 ? 0.254 -9.284 13.226 1.00 81.00 91 GLY A C 1
ATOM 714 O O . GLY A 1 91 ? 0.332 -10.228 12.437 1.00 81.00 91 GLY A O 1
ATOM 715 N N . VAL A 1 92 ? 1.311 -8.547 13.577 1.00 84.25 92 VAL A N 1
ATOM 716 C CA . VAL A 1 92 ? 2.660 -8.754 13.031 1.00 84.25 92 VAL A CA 1
ATOM 717 C C . VAL A 1 92 ? 3.139 -10.180 13.313 1.00 84.25 92 VAL A C 1
ATOM 719 O O . VAL A 1 92 ? 3.508 -10.904 12.389 1.00 84.25 92 VAL A O 1
ATOM 722 N N . LEU A 1 93 ? 3.061 -10.643 14.564 1.00 87.25 93 LEU A N 1
ATOM 723 C CA . LEU A 1 93 ? 3.483 -11.998 14.929 1.00 87.25 93 LEU A CA 1
ATOM 724 C C . LEU A 1 93 ? 2.697 -13.081 14.188 1.00 87.25 93 LEU A C 1
ATOM 726 O O . LEU A 1 93 ? 3.290 -14.070 13.760 1.00 87.25 93 LEU A O 1
ATOM 730 N N . ALA A 1 94 ? 1.388 -12.903 14.002 1.00 89.44 94 ALA A N 1
ATOM 731 C CA . ALA A 1 94 ? 0.572 -13.836 13.237 1.00 89.44 94 ALA A CA 1
ATOM 732 C C . ALA A 1 94 ? 1.035 -13.904 11.777 1.00 89.44 94 ALA A C 1
ATOM 734 O O . ALA A 1 94 ? 1.218 -15.001 11.246 1.00 89.44 94 ALA A O 1
ATOM 735 N N . VAL A 1 95 ? 1.299 -12.758 11.137 1.00 88.75 95 VAL A N 1
ATOM 736 C CA . VAL A 1 95 ? 1.817 -12.732 9.762 1.00 88.75 95 VAL A CA 1
ATOM 737 C C . VAL A 1 95 ? 3.138 -13.487 9.668 1.00 88.75 95 VAL A C 1
ATOM 739 O O . VAL A 1 95 ? 3.284 -14.326 8.780 1.00 88.75 95 VAL A O 1
ATOM 742 N N . TYR A 1 96 ? 4.072 -13.280 10.597 1.00 89.81 96 TYR A N 1
ATOM 743 C CA . TYR A 1 96 ? 5.347 -14.008 10.617 1.00 89.81 96 TYR A CA 1
ATOM 744 C C . TYR A 1 96 ? 5.149 -15.510 10.847 1.00 89.81 96 TYR A C 1
ATOM 746 O O . TYR A 1 96 ? 5.728 -16.326 10.127 1.00 89.81 96 TYR A O 1
ATOM 754 N N . ALA A 1 97 ? 4.295 -15.879 11.805 1.00 93.12 97 ALA A N 1
ATOM 755 C CA . ALA A 1 97 ? 4.022 -17.267 12.162 1.00 93.12 97 ALA A CA 1
ATOM 756 C C . ALA A 1 97 ? 3.410 -18.071 11.006 1.00 93.12 97 ALA A C 1
ATOM 758 O O . ALA A 1 97 ? 3.683 -19.262 10.894 1.00 93.12 97 ALA A O 1
ATOM 759 N N . PHE A 1 98 ? 2.617 -17.443 10.132 1.00 93.88 98 PHE A N 1
ATOM 760 C CA . PHE A 1 98 ? 2.049 -18.117 8.962 1.00 93.88 98 PHE A CA 1
ATOM 761 C C . PHE A 1 98 ? 2.926 -18.001 7.712 1.00 93.88 98 PHE A C 1
ATOM 763 O O . PHE A 1 98 ? 3.103 -18.987 6.996 1.00 93.88 98 PHE A O 1
ATOM 770 N N . SER A 1 99 ? 3.489 -16.826 7.427 1.00 92.75 99 SER A N 1
ATOM 771 C CA . SER A 1 99 ? 4.236 -16.594 6.185 1.00 92.75 99 SER A CA 1
ATOM 772 C C . SER A 1 99 ? 5.567 -17.343 6.152 1.00 92.75 99 SER A C 1
ATOM 774 O O . SER A 1 99 ? 5.847 -18.011 5.157 1.00 92.75 99 SER A O 1
ATOM 776 N N . ILE A 1 100 ? 6.358 -17.315 7.230 1.00 94.06 100 ILE A N 1
ATOM 777 C CA . ILE A 1 100 ? 7.692 -17.932 7.245 1.00 94.06 100 ILE A CA 1
ATOM 778 C C . ILE A 1 100 ? 7.614 -19.448 7.006 1.00 94.06 100 ILE A C 1
ATOM 780 O O . ILE A 1 100 ? 8.283 -19.915 6.083 1.00 94.06 100 ILE A O 1
ATOM 784 N N . PRO A 1 101 ? 6.779 -20.240 7.711 1.00 96.56 101 PRO A N 1
ATOM 785 C CA . PRO A 1 101 ? 6.684 -21.677 7.446 1.00 96.56 101 PRO A CA 1
ATOM 786 C C . PRO A 1 101 ? 6.222 -22.008 6.024 1.00 96.56 101 PRO A C 1
ATOM 788 O O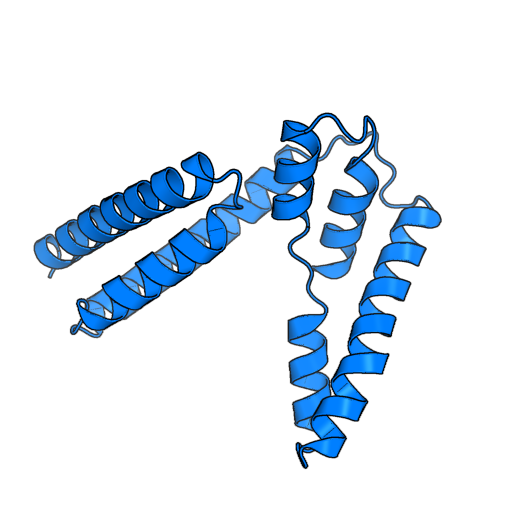 . PRO A 1 101 ? 6.746 -22.937 5.411 1.00 96.56 101 PRO A O 1
ATOM 791 N N . ILE A 1 102 ? 5.282 -21.235 5.467 1.00 96.00 102 ILE A N 1
ATOM 792 C CA . ILE A 1 102 ? 4.807 -21.425 4.088 1.00 96.00 102 ILE A CA 1
ATOM 793 C C . ILE A 1 102 ? 5.930 -21.143 3.078 1.00 96.00 102 ILE A C 1
ATOM 795 O O . ILE A 1 102 ? 6.069 -21.869 2.093 1.00 96.00 102 ILE A O 1
ATOM 799 N N . LEU A 1 103 ? 6.733 -20.101 3.304 1.00 95.56 103 LEU A N 1
ATOM 800 C CA . LEU A 1 103 ? 7.852 -19.737 2.430 1.00 95.56 103 LEU A CA 1
ATOM 801 C C . LEU A 1 103 ? 8.996 -20.755 2.532 1.00 95.56 103 LEU A C 1
ATOM 803 O O . LEU A 1 103 ? 9.519 -21.181 1.502 1.00 95.56 103 LEU A O 1
ATOM 807 N N . LEU A 1 104 ? 9.310 -21.224 3.743 1.00 95.38 104 LEU A N 1
ATOM 808 C CA . LEU A 1 104 ? 10.280 -22.300 3.964 1.00 95.38 104 LEU A CA 1
ATOM 809 C C . LEU A 1 104 ? 9.832 -23.610 3.301 1.00 95.38 104 LEU A C 1
ATOM 811 O O . LEU A 1 104 ? 10.640 -24.275 2.659 1.00 95.38 104 LEU A O 1
ATOM 815 N N . TYR A 1 105 ? 8.538 -23.952 3.366 1.00 96.88 105 TYR A N 1
ATOM 816 C CA . TYR A 1 105 ? 7.978 -25.108 2.652 1.00 96.88 105 TYR A CA 1
ATOM 817 C C . TYR A 1 105 ? 8.154 -25.003 1.126 1.00 96.88 105 TYR A C 1
ATOM 819 O O . TYR A 1 105 ? 8.291 -26.012 0.437 1.00 96.88 105 TYR A O 1
ATOM 827 N N . LYS A 1 106 ? 8.207 -23.779 0.584 1.00 95.62 106 LYS A N 1
ATOM 828 C CA . LYS A 1 106 ? 8.509 -23.507 -0.830 1.00 95.62 106 LYS A CA 1
ATOM 829 C C . LYS A 1 106 ? 10.009 -23.434 -1.146 1.00 95.62 106 LYS A C 1
ATOM 831 O O . LYS A 1 106 ? 10.359 -23.037 -2.255 1.00 95.62 106 LYS A O 1
ATOM 836 N N . ASN A 1 107 ? 10.878 -23.840 -0.220 1.00 95.88 107 ASN A N 1
ATOM 837 C CA . ASN A 1 107 ? 12.340 -23.785 -0.338 1.00 95.88 107 ASN A CA 1
ATOM 838 C C . ASN A 1 107 ? 12.903 -22.363 -0.520 1.00 95.88 107 ASN A C 1
ATOM 840 O O . ASN A 1 107 ? 13.954 -22.188 -1.133 1.00 95.88 107 ASN A O 1
ATOM 844 N N . ILE A 1 108 ? 12.214 -21.344 -0.002 1.00 94.00 108 ILE A N 1
ATOM 845 C CA . ILE A 1 108 ? 12.773 -19.990 0.098 1.00 94.00 108 ILE A CA 1
ATOM 846 C C . ILE A 1 108 ? 13.681 -19.956 1.327 1.00 94.00 108 ILE A C 1
ATOM 848 O O . ILE A 1 108 ? 13.333 -20.516 2.366 1.00 94.00 108 ILE A O 1
ATOM 852 N N . ASP A 1 109 ? 14.852 -19.332 1.215 1.00 94.12 109 ASP A N 1
ATOM 853 C CA . ASP A 1 109 ? 15.790 -19.244 2.328 1.00 94.12 109 ASP A CA 1
ATOM 854 C C . ASP A 1 109 ? 15.211 -18.421 3.490 1.00 94.12 109 ASP A C 1
ATOM 856 O O . ASP A 1 109 ? 14.367 -17.540 3.307 1.00 94.12 109 ASP A O 1
ATOM 860 N N . LEU A 1 110 ? 15.677 -18.711 4.705 1.00 92.38 110 LEU A N 1
ATOM 861 C CA . LEU A 1 110 ? 15.141 -18.107 5.922 1.00 92.38 110 LEU A CA 1
ATOM 862 C C . LEU A 1 110 ? 15.250 -16.576 5.906 1.00 92.38 110 LEU A C 1
ATOM 864 O O . LEU A 1 110 ? 14.312 -15.900 6.318 1.00 92.38 110 LEU A O 1
ATOM 868 N N . PHE A 1 111 ? 16.359 -16.028 5.408 1.00 91.31 111 PHE A N 1
ATOM 869 C CA . PHE A 1 111 ? 16.579 -14.584 5.376 1.00 91.31 111 PHE A CA 1
ATOM 870 C C . PHE A 1 111 ? 15.588 -13.893 4.431 1.00 91.31 111 PHE A C 1
ATOM 872 O O . PHE A 1 111 ? 14.903 -12.953 4.835 1.00 91.31 111 PHE A O 1
ATOM 879 N N . THR A 1 112 ? 15.422 -14.409 3.213 1.00 84.75 112 THR A N 1
ATOM 880 C CA . THR A 1 112 ? 14.422 -13.912 2.259 1.00 84.75 112 THR A CA 1
ATOM 881 C C . THR A 1 112 ? 13.000 -14.103 2.783 1.00 84.75 112 THR A C 1
ATOM 883 O O . THR A 1 112 ? 12.163 -13.218 2.615 1.00 84.75 112 THR A O 1
ATOM 886 N N . ALA A 1 113 ? 12.710 -15.216 3.463 1.00 90.25 113 ALA A N 1
ATOM 887 C CA . ALA A 1 113 ? 11.404 -15.452 4.071 1.00 90.25 113 ALA A CA 1
ATOM 888 C C . ALA A 1 113 ? 11.080 -14.417 5.159 1.00 90.25 113 ALA A C 1
ATOM 890 O O . ALA A 1 113 ? 9.968 -13.891 5.181 1.00 90.25 113 ALA A O 1
ATOM 891 N N . PHE A 1 114 ? 12.057 -14.071 6.005 1.00 88.62 114 PHE A N 1
ATOM 892 C CA . PHE A 1 114 ? 11.933 -12.986 6.978 1.00 88.62 114 PHE A CA 1
ATOM 893 C C . PHE A 1 114 ? 11.666 -11.643 6.297 1.00 88.62 114 PHE A C 1
ATOM 895 O O . PHE A 1 114 ? 10.748 -10.942 6.704 1.00 88.62 114 PHE A O 1
ATOM 902 N N . LEU A 1 115 ? 12.404 -11.300 5.235 1.00 85.19 115 LEU A N 1
ATOM 903 C CA . LEU A 1 115 ? 12.180 -10.052 4.498 1.00 85.19 115 LEU A CA 1
ATOM 904 C C . LEU A 1 115 ? 10.771 -9.979 3.896 1.00 85.19 115 LEU A C 1
ATOM 906 O O . LEU A 1 115 ? 10.106 -8.952 4.011 1.00 85.19 115 LEU A O 1
ATOM 910 N N . ILE A 1 116 ? 10.297 -11.066 3.283 1.00 84.50 116 ILE A N 1
ATOM 911 C CA . ILE A 1 116 ? 8.942 -11.133 2.720 1.00 84.50 116 ILE A CA 1
ATOM 912 C C . ILE A 1 116 ? 7.894 -11.006 3.833 1.00 84.50 116 ILE A C 1
ATOM 914 O O . ILE A 1 116 ? 6.920 -10.278 3.658 1.00 84.50 116 ILE A O 1
ATOM 918 N N . ALA A 1 117 ? 8.092 -11.672 4.973 1.00 85.88 117 ALA A N 1
ATOM 919 C CA . ALA A 1 117 ? 7.199 -11.575 6.125 1.00 85.88 117 ALA A CA 1
ATOM 920 C C . ALA A 1 117 ? 7.110 -10.140 6.667 1.00 85.88 117 ALA A C 1
ATOM 922 O O . ALA A 1 117 ? 6.004 -9.668 6.906 1.00 85.88 117 ALA A O 1
ATOM 923 N N . THR A 1 118 ? 8.239 -9.427 6.768 1.00 80.56 118 THR A N 1
ATOM 924 C CA . THR A 1 118 ? 8.281 -8.007 7.163 1.00 80.56 118 THR A CA 1
ATOM 925 C C . THR A 1 118 ? 7.496 -7.122 6.197 1.00 80.56 118 THR A C 1
ATOM 927 O O . THR A 1 118 ? 6.755 -6.235 6.606 1.00 80.56 118 THR A O 1
ATOM 930 N N . VAL A 1 119 ? 7.632 -7.358 4.890 1.00 81.12 119 VAL A N 1
ATOM 931 C CA . VAL A 1 119 ? 6.883 -6.590 3.883 1.00 81.12 119 VAL A CA 1
ATOM 932 C C . VAL A 1 119 ? 5.382 -6.892 3.961 1.00 81.12 119 VAL A C 1
ATOM 934 O O . VAL A 1 119 ? 4.569 -5.997 3.751 1.00 81.12 119 VAL A O 1
ATOM 937 N N . LEU A 1 120 ? 5.006 -8.137 4.269 1.00 83.19 120 LEU A N 1
ATOM 938 C CA . LEU A 1 120 ? 3.610 -8.561 4.404 1.00 83.19 120 LEU A CA 1
ATOM 939 C C . LEU A 1 120 ? 2.960 -8.137 5.724 1.00 83.19 120 LEU A C 1
ATOM 941 O O . LEU A 1 120 ? 1.736 -8.052 5.774 1.00 83.19 120 LEU A O 1
ATOM 945 N N . SER A 1 121 ? 3.739 -7.930 6.789 1.00 80.31 121 SER A N 1
ATOM 946 C CA . SER A 1 121 ? 3.200 -7.533 8.092 1.00 80.31 121 SER A CA 1
ATOM 947 C C . SER A 1 121 ? 2.757 -6.082 8.117 1.00 80.31 121 SER A C 1
ATOM 949 O O . SER A 1 121 ? 1.925 -5.725 8.947 1.00 80.31 121 SER A O 1
ATOM 951 N N . ASN A 1 122 ? 3.285 -5.260 7.206 1.00 74.94 122 ASN A N 1
ATOM 952 C CA . ASN A 1 122 ? 2.838 -3.890 7.096 1.00 74.94 122 ASN A CA 1
ATOM 953 C C . ASN A 1 122 ? 1.389 -3.851 6.569 1.00 74.94 122 ASN A C 1
ATOM 955 O O . ASN A 1 122 ? 1.097 -4.212 5.422 1.00 74.94 122 ASN A O 1
ATOM 959 N N . THR A 1 123 ? 0.471 -3.429 7.437 1.00 71.06 123 THR A N 1
ATOM 960 C CA . THR A 1 123 ? -0.958 -3.395 7.149 1.00 71.06 123 THR A CA 1
ATOM 961 C C . THR A 1 123 ? -1.377 -1.976 6.800 1.00 71.06 123 THR A C 1
ATOM 963 O O . THR A 1 123 ? -1.375 -1.106 7.655 1.00 71.06 123 THR A O 1
ATOM 966 N N . SER A 1 124 ? -1.871 -1.740 5.582 1.00 64.25 124 SER A N 1
ATOM 967 C CA . SER A 1 124 ? -2.546 -0.475 5.253 1.00 64.25 124 SER A CA 1
ATOM 968 C C . SER A 1 124 ? -4.017 -0.529 5.695 1.00 64.25 124 SER A C 1
ATOM 970 O O . SER A 1 124 ? -4.923 -0.812 4.903 1.00 64.25 124 SER A O 1
ATOM 972 N N . THR A 1 125 ? -4.279 -0.317 6.990 1.00 66.81 125 THR A N 1
ATOM 973 C CA . THR A 1 125 ? -5.646 -0.442 7.540 1.00 66.81 125 THR A CA 1
ATOM 974 C C . THR A 1 125 ? -6.567 0.719 7.184 1.00 66.81 125 THR A C 1
ATOM 976 O O . THR A 1 125 ? -7.781 0.575 7.306 1.00 66.81 125 THR A O 1
ATOM 979 N N . GLU A 1 126 ? -6.047 1.857 6.719 1.00 62.69 126 GLU A N 1
ATOM 980 C CA . GLU A 1 126 ? -6.869 3.022 6.364 1.00 62.69 126 GLU A CA 1
ATOM 981 C C . GLU A 1 126 ? -7.937 2.659 5.332 1.00 62.69 126 GLU A C 1
ATOM 983 O O . GLU A 1 126 ? -9.093 3.067 5.401 1.00 62.69 126 GLU A O 1
ATOM 988 N N . ILE A 1 127 ? -7.555 1.806 4.396 1.00 64.12 127 ILE A N 1
ATOM 989 C CA . ILE A 1 127 ? -8.416 1.253 3.368 1.00 64.12 127 ILE A CA 1
ATOM 990 C C . ILE A 1 127 ? -9.612 0.514 3.987 1.00 64.12 127 ILE A C 1
ATOM 992 O O . ILE A 1 127 ? -10.750 0.630 3.520 1.00 64.12 127 ILE A O 1
ATOM 996 N N . VAL A 1 128 ? -9.340 -0.267 5.032 1.00 68.81 128 VAL A N 1
ATOM 997 C CA . VAL A 1 128 ? -10.331 -1.040 5.779 1.00 68.81 128 VAL A CA 1
ATOM 998 C C . VAL A 1 128 ? -11.175 -0.105 6.642 1.00 68.81 128 VAL A C 1
ATOM 1000 O O . VAL A 1 128 ? -12.394 -0.240 6.650 1.00 68.81 128 VAL A O 1
ATOM 1003 N N . ALA A 1 129 ? -10.572 0.899 7.279 1.00 61.97 129 ALA A N 1
ATOM 1004 C CA . ALA A 1 129 ? -11.271 1.919 8.053 1.00 61.97 129 ALA A CA 1
ATOM 1005 C C . ALA A 1 129 ? -12.266 2.713 7.190 1.00 61.97 129 ALA A C 1
ATOM 1007 O O . ALA A 1 129 ? -13.434 2.826 7.549 1.00 61.97 129 ALA A O 1
ATOM 1008 N N . VAL A 1 130 ? -11.860 3.155 5.995 1.00 63.34 130 VAL A N 1
ATOM 1009 C CA . VAL A 1 130 ? -12.744 3.821 5.020 1.00 63.34 130 VAL A CA 1
ATOM 1010 C C . VAL A 1 130 ? -13.875 2.895 4.557 1.00 63.34 130 VAL A C 1
ATOM 1012 O O . VAL A 1 130 ? -14.986 3.353 4.281 1.00 63.34 130 VAL A O 1
ATOM 1015 N N . ALA A 1 131 ? -13.623 1.588 4.445 1.00 65.44 131 ALA A N 1
ATOM 1016 C CA . ALA A 1 131 ? -14.659 0.617 4.102 1.00 65.44 131 ALA A CA 1
ATOM 1017 C C . ALA A 1 131 ? -15.648 0.374 5.259 1.00 65.44 131 ALA A C 1
ATOM 1019 O O . ALA A 1 131 ? -16.846 0.227 5.007 1.00 65.44 131 ALA A O 1
ATOM 1020 N N . LEU A 1 132 ? -15.168 0.349 6.506 1.00 65.94 132 LEU A N 1
ATOM 1021 C CA . LEU A 1 132 ? -15.978 0.166 7.714 1.00 65.94 132 LEU A CA 1
ATOM 1022 C C . LEU A 1 132 ? -16.849 1.391 8.016 1.00 65.94 132 LEU A C 1
ATOM 1024 O O . LEU A 1 132 ? -18.037 1.226 8.295 1.00 65.94 132 LEU A O 1
ATOM 1028 N N . ASP A 1 133 ? -16.290 2.594 7.870 1.00 63.25 133 ASP A N 1
ATOM 1029 C CA . ASP A 1 133 ? -16.994 3.872 8.027 1.00 63.25 133 ASP A CA 1
ATOM 1030 C C . ASP A 1 133 ? -18.179 3.978 7.050 1.00 63.25 133 ASP A C 1
ATOM 1032 O O . ASP A 1 133 ? -19.324 4.206 7.443 1.00 63.25 133 ASP A O 1
ATOM 1036 N N . LYS A 1 134 ? -17.957 3.639 5.770 1.00 64.56 134 LYS A N 1
ATOM 1037 C CA . LYS A 1 134 ? -19.027 3.600 4.755 1.00 64.56 134 LYS A CA 1
ATOM 1038 C C . LYS A 1 134 ? -20.180 2.667 5.101 1.00 64.56 134 LYS A C 1
ATOM 1040 O O . LYS A 1 134 ? -21.309 2.930 4.689 1.00 64.56 134 LYS A O 1
ATOM 1045 N N . LYS A 1 135 ? -19.906 1.564 5.801 1.00 67.19 135 LYS A N 1
ATOM 1046 C CA . LYS A 1 135 ? -20.932 0.590 6.184 1.00 67.19 135 LYS A CA 1
ATOM 1047 C C . LYS A 1 135 ? -21.569 0.892 7.547 1.00 67.19 135 LYS A C 1
ATOM 1049 O O . LYS A 1 135 ? -22.504 0.184 7.907 1.00 67.19 135 LYS A O 1
ATOM 1054 N N . LYS A 1 136 ? -21.105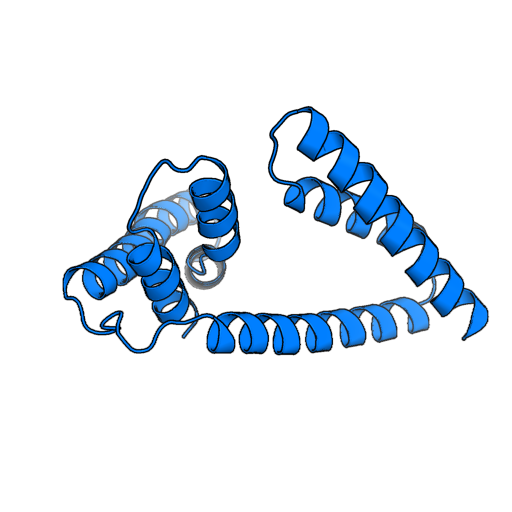 1.915 8.284 1.00 62.22 136 LYS A N 1
ATOM 1055 C CA . LYS A 1 136 ? -21.555 2.260 9.650 1.00 62.22 136 LYS A CA 1
ATOM 1056 C C . LYS A 1 136 ? -21.579 1.057 10.609 1.00 62.22 136 LYS A C 1
ATOM 1058 O O . LYS A 1 136 ? -22.462 0.946 11.450 1.00 62.22 136 LYS A O 1
ATOM 1063 N N . VAL A 1 137 ? -20.652 0.111 10.436 1.00 59.50 137 VAL A N 1
ATOM 1064 C CA . VAL A 1 137 ? -20.663 -1.164 11.186 1.00 59.50 137 VAL A CA 1
ATOM 1065 C C . VAL A 1 137 ? -20.033 -1.014 12.572 1.00 59.50 137 VAL A C 1
ATOM 1067 O O . VAL A 1 137 ? -20.352 -1.783 13.472 1.00 59.50 137 VAL A O 1
ATOM 1070 N N . LEU A 1 138 ? -19.147 -0.034 12.757 1.00 56.53 138 LEU A N 1
ATOM 1071 C CA . LEU A 1 138 ? -18.415 0.183 14.001 1.00 56.53 138 LEU A CA 1
ATOM 1072 C C . LEU A 1 138 ? -18.316 1.682 14.285 1.00 56.53 138 LEU A C 1
ATOM 1074 O O . LEU A 1 138 ? -17.667 2.399 13.530 1.00 56.53 138 LEU A O 1
ATOM 1078 N N . ASP A 1 139 ? -18.876 2.126 15.411 1.00 56.72 139 ASP A N 1
ATOM 1079 C CA . ASP A 1 139 ? -18.739 3.509 15.904 1.00 56.72 139 ASP A CA 1
ATOM 1080 C C . ASP A 1 139 ? -17.301 3.839 16.353 1.00 56.72 139 ASP A C 1
ATOM 1082 O O . ASP A 1 139 ? -16.981 4.984 16.658 1.00 56.72 139 ASP A O 1
ATOM 1086 N N . ASN A 1 140 ? -16.420 2.833 16.424 1.00 58.38 140 ASN A N 1
ATOM 1087 C CA . ASN A 1 140 ? -15.095 2.960 17.019 1.00 58.38 140 ASN A CA 1
ATOM 1088 C C . ASN A 1 140 ? -14.043 2.150 16.237 1.00 58.38 140 ASN A C 1
ATOM 1090 O O . ASN A 1 140 ? -13.521 1.156 16.731 1.00 58.38 140 ASN A O 1
ATOM 1094 N N . TYR A 1 141 ? -13.757 2.532 14.987 1.00 63.16 141 TYR A N 1
ATOM 1095 C CA . TYR A 1 141 ? -12.700 1.927 14.148 1.00 63.16 141 TYR A CA 1
ATOM 1096 C C . TYR A 1 141 ? -11.321 2.587 14.338 1.00 63.16 141 TYR A C 1
ATOM 1098 O O . TYR A 1 141 ? -10.337 2.176 13.723 1.00 63.16 141 TYR A O 1
ATOM 1106 N N . TYR A 1 142 ? -11.230 3.600 15.201 1.00 63.16 142 TYR A N 1
ATOM 1107 C CA . TYR A 1 142 ? -10.009 4.368 15.446 1.00 63.16 142 TYR A CA 1
ATOM 1108 C C . TYR A 1 142 ? -8.853 3.524 16.005 1.00 63.16 142 TYR A C 1
ATOM 1110 O O . TYR A 1 142 ? -7.696 3.813 15.718 1.00 63.16 142 TYR A O 1
ATOM 1118 N N . TRP A 1 143 ? -9.143 2.444 16.743 1.00 63.50 143 TRP A N 1
ATOM 1119 C CA . TRP A 1 143 ? -8.112 1.510 17.218 1.00 63.50 143 TRP A CA 1
ATOM 1120 C C . TRP A 1 143 ? -7.429 0.755 16.069 1.00 63.50 143 TRP A C 1
ATOM 1122 O O . TRP A 1 143 ? -6.245 0.455 16.171 1.00 63.50 14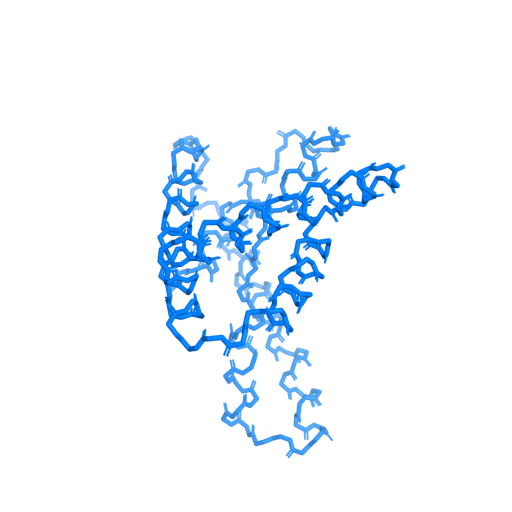3 TRP A O 1
ATOM 1132 N N . LEU A 1 144 ? -8.142 0.483 14.968 1.00 66.44 144 LEU A N 1
ATOM 1133 C CA . LEU A 1 144 ? -7.591 -0.203 13.796 1.00 66.44 144 LEU A CA 1
ATOM 1134 C C . LEU A 1 144 ? -6.624 0.720 13.043 1.00 66.44 144 LEU A C 1
ATOM 1136 O O . LEU A 1 144 ? -5.523 0.309 12.690 1.00 66.44 144 LEU A O 1
ATOM 1140 N N . VAL A 1 145 ? -7.023 1.984 12.866 1.00 67.75 145 VAL A N 1
ATOM 1141 C CA . VAL A 1 145 ? -6.173 3.023 12.266 1.00 67.75 145 VAL A CA 1
ATOM 1142 C C . VAL A 1 145 ? -4.930 3.252 13.128 1.00 67.75 145 VAL A C 1
ATOM 1144 O O . VAL A 1 145 ? -3.826 3.294 12.600 1.00 67.75 145 VAL A O 1
ATOM 1147 N N . ASN A 1 146 ? -5.075 3.315 14.454 1.00 67.50 146 ASN A N 1
ATOM 1148 C CA . ASN A 1 146 ? -3.935 3.456 15.363 1.00 67.50 146 ASN A CA 1
ATOM 1149 C C . ASN A 1 146 ? -2.993 2.247 15.344 1.00 67.50 146 ASN A C 1
ATOM 1151 O O . ASN A 1 146 ? -1.780 2.434 15.358 1.00 67.50 146 ASN A O 1
ATOM 1155 N N . ALA A 1 147 ? -3.531 1.025 15.312 1.00 65.31 147 ALA A N 1
ATOM 1156 C CA . ALA A 1 147 ? -2.717 -0.187 15.243 1.00 65.31 147 ALA A CA 1
ATOM 1157 C C . ALA A 1 147 ? -1.850 -0.213 13.971 1.00 65.31 147 ALA A C 1
ATOM 1159 O O . ALA A 1 147 ? -0.672 -0.534 14.026 1.00 65.31 147 ALA A O 1
ATOM 1160 N N . SER A 1 148 ? -2.407 0.232 12.848 1.00 67.56 148 SER A N 1
ATOM 1161 C CA . SER A 1 148 ? -1.699 0.376 11.571 1.00 67.56 148 SER A CA 1
ATOM 1162 C C . SER A 1 148 ? -0.587 1.405 11.596 1.00 67.56 148 SER A C 1
ATOM 1164 O O . SER A 1 148 ? 0.472 1.145 11.052 1.00 67.56 148 SER A O 1
ATOM 1166 N N . PHE A 1 149 ? -0.797 2.544 12.261 1.00 64.88 149 PHE A N 1
ATOM 1167 C CA . PHE A 1 149 ? 0.275 3.517 12.463 1.00 64.88 149 PHE A CA 1
ATOM 1168 C C . PHE A 1 149 ? 1.428 2.951 13.287 1.00 64.88 149 PHE A C 1
ATOM 1170 O O . PHE A 1 149 ? 2.571 3.321 13.048 1.00 64.88 149 PHE A O 1
ATOM 1177 N N . LEU A 1 150 ? 1.132 2.099 14.273 1.00 65.25 150 LEU A N 1
ATOM 1178 C CA . LEU A 1 150 ? 2.161 1.411 15.050 1.00 65.25 150 LEU A CA 1
ATOM 1179 C C . LEU A 1 150 ? 2.844 0.301 14.240 1.00 65.25 150 LEU A C 1
ATOM 1181 O O . LEU A 1 150 ? 4.028 0.079 14.448 1.00 65.25 150 LEU A O 1
ATOM 1185 N N . ASP A 1 151 ? 2.123 -0.362 13.331 1.00 66.31 151 ASP A N 1
ATOM 1186 C CA . ASP A 1 151 ? 2.674 -1.379 12.422 1.00 66.31 151 ASP A CA 1
ATOM 1187 C C . ASP A 1 151 ? 3.541 -0.767 11.301 1.00 66.31 151 ASP A C 1
ATOM 1189 O O . ASP A 1 151 ? 4.425 -1.440 10.773 1.00 66.31 151 ASP A O 1
ATOM 1193 N N . ASP A 1 152 ? 3.276 0.490 10.921 1.00 65.06 152 ASP A N 1
ATOM 1194 C CA . ASP A 1 152 ? 4.008 1.246 9.892 1.00 65.06 152 ASP A CA 1
ATOM 1195 C C . ASP A 1 152 ? 5.379 1.785 10.373 1.00 65.06 152 ASP A C 1
ATOM 1197 O O . ASP A 1 152 ? 6.183 2.220 9.540 1.00 65.06 152 ASP A O 1
ATOM 1201 N N . VAL A 1 153 ? 5.649 1.784 11.690 1.00 59.44 153 VAL A N 1
ATOM 1202 C CA . VAL A 1 153 ? 6.896 2.272 12.334 1.00 59.44 153 VAL A CA 1
ATOM 1203 C C . VAL A 1 153 ? 7.871 1.130 12.599 1.00 59.44 153 VAL A C 1
ATOM 1205 O O . VAL A 1 153 ? 9.058 1.295 12.233 1.00 59.44 153 VAL A O 1
#

pLDDT: mean 79.33, std 12.43, range [52.56, 96.88]

Radius of gyration: 18.8 Å; chains: 1; bounding box: 38×42×49 Å

Sequence (153 aa):
MMREFILIITFMVILAKLFESLFKKRDLNPIPGYIVAGLLVKYIAESNYVKSQLSGLAYISLIFFMLYIGLKLEPKVSLTSSSSISTSIAGVLAVYAFSIPILLYKNIDLFTAFLIATVLSNTSTEIVAVALDKKKVLDNYYWLVNASFLDDV

Foldseek 3Di:
DVVVLVVLVVQLVVQLVVQQVVQVVVLHQSVVSNVVSVVVSVVVCPDPVSVVVVVVVVVVVVVVVVVVLVVVQDPPPPLPDPVLQCCLVVLLVVLLVPQQVVCVVVVHDNVVSVVVSLVVSQDPCVSVVVSCVVVVVDPDCSSVSSSNVVSND

Organism: Staphylothermus marinus (NCBI:txid2280)

Secondary structure (DSSP, 8-state):
-HHHHHHHHHHHHHHHHHHHHHHHTTT--SHHHHHHHHHHHHHH---HHHHHHHHHHHHHHHHHHHHHHHHH--TTS-TT-HHHHHHHHHHHHHHHHHHHHHHHHTT--HHHHHHHHHHHH---THHHHHHHHHHT--S--HHHHHHHHHHT-

InterPro domains:
  IPR006153 Cation/H+ exchanger, transmembrane domain [PF00999] (13-139)
  IPR038770 Sodium/solute symporter superfamily [G3DSA:1.20.1530.20] (2-153)